Protein AF-A0AAW3JUT3-F1 (afdb_monomer_lite)

Sequence (107 aa):
MITARQIKKIVKQAYPFNKYPFAERRKLRRLLTDEILSYLEEHPDTTFDDLKMLFINEELAFLSDTPKFQINLKILFLISIIIVLICIIVIFIANQLHPPIYYYRIK

Secondary structure (DSSP, 8-state):
---HHHHHHHHHHHS-TTTS-HHHHHHHHHHHHHHHHHHHHH-TT--HHHHHHHH--HHHHHHHT-HHHHHHHHHHHHHHHHHHHHHHHHHHHHHHSPPP-------

pLDDT: mean 78.7, std 15.52, range [43.19, 94.44]

Radius of gyration: 27.87 Å; chains: 1; bounding box: 65×21×86 Å

Organism: NCBI:txid1703332

Structure (mmCIF, N/CA/C/O backbone):
data_AF-A0AAW3JUT3-F1
#
_entry.id   AF-A0AAW3JUT3-F1
#
loop_
_atom_site.group_PDB
_atom_site.id
_atom_site.type_symbol
_atom_site.label_atom_id
_atom_site.label_alt_id
_atom_site.label_comp_id
_atom_site.label_asym_id
_atom_site.label_entity_id
_atom_site.label_seq_id
_atom_site.pdbx_PDB_ins_code
_atom_site.Cartn_x
_atom_site.Cartn_y
_atom_site.Cartn_z
_atom_site.occupancy
_atom_site.B_iso_or_equiv
_atom_site.auth_seq_id
_atom_site.auth_comp_id
_atom_site.auth_asym_id
_atom_site.auth_atom_id
_atom_site.pdbx_PDB_model_num
ATOM 1 N N . MET A 1 1 ? -10.070 7.007 21.403 1.00 71.94 1 MET A N 1
ATOM 2 C CA . MET A 1 1 ? -10.827 6.859 20.140 1.00 71.94 1 MET A CA 1
ATOM 3 C C . MET A 1 1 ? -9.871 6.742 18.972 1.00 71.94 1 MET A C 1
ATOM 5 O O . MET A 1 1 ? -9.008 7.600 18.798 1.00 71.94 1 MET A O 1
ATOM 9 N N . ILE A 1 2 ? -10.028 5.686 18.180 1.00 83.94 2 ILE A N 1
ATOM 10 C CA . ILE A 1 2 ? -9.271 5.496 16.946 1.00 83.94 2 ILE A CA 1
ATOM 11 C C . ILE A 1 2 ? -9.768 6.484 15.890 1.00 83.94 2 ILE A C 1
ATOM 13 O O . ILE A 1 2 ? -10.963 6.688 15.701 1.00 83.94 2 ILE A O 1
ATOM 17 N N . THR A 1 3 ? -8.832 7.137 15.210 1.00 88.75 3 THR A N 1
ATOM 18 C CA . THR A 1 3 ? -9.142 8.148 14.197 1.00 88.75 3 THR A CA 1
ATOM 19 C C . THR A 1 3 ? -9.275 7.530 12.807 1.00 88.75 3 THR A C 1
ATOM 21 O O . THR A 1 3 ? -8.577 6.579 12.453 1.00 88.75 3 THR A O 1
ATOM 24 N N . ALA A 1 4 ? -10.065 8.157 11.932 1.00 87.75 4 ALA A N 1
ATOM 25 C CA . ALA A 1 4 ? -10.163 7.753 10.524 1.00 87.75 4 ALA A CA 1
ATOM 26 C C . ALA A 1 4 ? -8.798 7.734 9.797 1.00 87.75 4 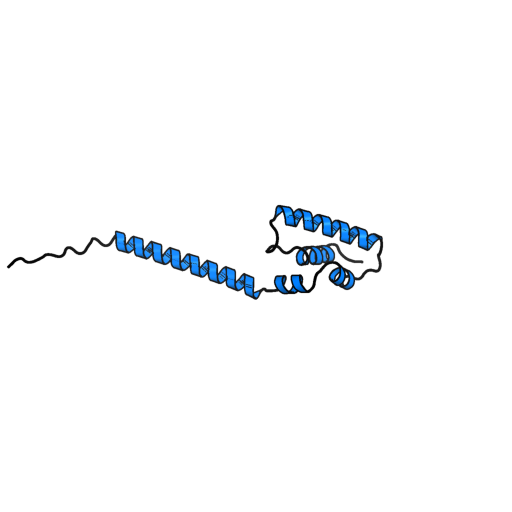ALA A C 1
ATOM 28 O O . ALA A 1 4 ? -8.580 6.960 8.863 1.00 87.75 4 ALA A O 1
ATOM 29 N N . ARG A 1 5 ? -7.838 8.568 10.234 1.00 88.44 5 ARG A N 1
ATOM 30 C CA . ARG A 1 5 ? -6.461 8.567 9.710 1.00 88.44 5 ARG A CA 1
ATOM 31 C C . ARG A 1 5 ? -5.715 7.278 10.059 1.00 88.44 5 ARG A C 1
ATOM 33 O O . ARG A 1 5 ? -4.991 6.765 9.207 1.00 88.44 5 ARG A O 1
ATOM 40 N N . GLN A 1 6 ? -5.898 6.766 11.274 1.00 88.44 6 GLN A N 1
ATOM 41 C CA . GLN A 1 6 ? -5.307 5.509 11.734 1.00 88.44 6 GLN A CA 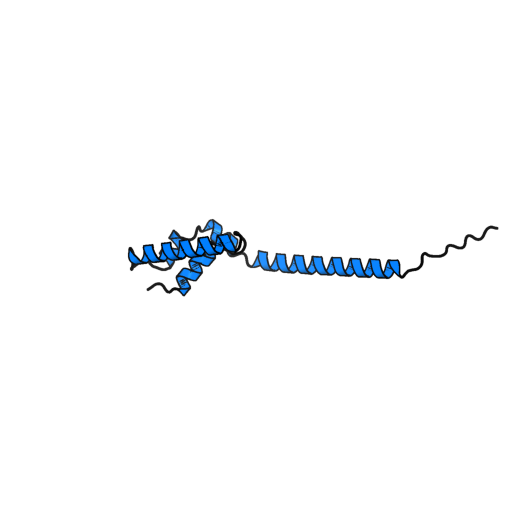1
ATOM 42 C C . GLN A 1 6 ? -5.881 4.313 10.967 1.00 88.44 6 GLN A C 1
ATOM 44 O O . GLN A 1 6 ? -5.106 3.536 10.412 1.00 88.44 6 GLN A O 1
ATOM 49 N N . ILE A 1 7 ? -7.205 4.241 10.804 1.00 90.12 7 ILE A N 1
ATOM 50 C CA . ILE A 1 7 ? -7.870 3.196 10.001 1.00 90.12 7 ILE A CA 1
ATOM 51 C C . ILE A 1 7 ? -7.337 3.208 8.562 1.00 90.12 7 ILE A C 1
ATOM 53 O O . ILE A 1 7 ? -6.900 2.191 8.027 1.00 90.12 7 ILE A O 1
ATOM 57 N N . LYS A 1 8 ? -7.248 4.394 7.945 1.00 90.31 8 LYS A N 1
ATOM 58 C CA . LYS A 1 8 ? -6.696 4.547 6.590 1.00 90.31 8 LYS A CA 1
ATOM 59 C C . LYS A 1 8 ? -5.245 4.067 6.475 1.00 90.31 8 LYS A C 1
ATOM 61 O O . LYS A 1 8 ? -4.835 3.661 5.385 1.00 90.31 8 LYS A O 1
ATOM 66 N N . LYS A 1 9 ? -4.455 4.146 7.551 1.00 90.25 9 LYS A N 1
ATOM 67 C CA . LYS A 1 9 ? -3.074 3.648 7.581 1.00 90.25 9 LYS A CA 1
ATOM 68 C C . LYS A 1 9 ? -3.056 2.118 7.530 1.00 90.25 9 LYS A C 1
ATOM 70 O O . LYS A 1 9 ? -2.391 1.580 6.649 1.00 90.25 9 LYS A O 1
ATOM 75 N N . ILE A 1 10 ? -3.862 1.462 8.365 1.00 89.75 10 ILE A N 1
ATOM 76 C CA . ILE A 1 10 ? -4.020 -0.003 8.398 1.00 89.75 10 ILE A CA 1
ATOM 77 C C . ILE A 1 10 ? -4.495 -0.520 7.039 1.00 89.75 10 ILE A C 1
ATOM 79 O O . ILE A 1 10 ? -3.838 -1.348 6.418 1.00 89.75 10 ILE A O 1
ATOM 83 N N . VAL A 1 11 ? -5.563 0.068 6.498 1.00 91.19 11 VAL A N 1
ATOM 84 C CA . VAL A 1 11 ? -6.149 -0.335 5.210 1.00 91.19 11 VAL A CA 1
ATOM 85 C C . VAL A 1 11 ? -5.157 -0.212 4.045 1.00 91.19 11 VAL A C 1
ATOM 87 O O . VAL A 1 11 ? -5.155 -1.019 3.112 1.00 91.19 11 VAL A O 1
ATOM 90 N N . LYS A 1 12 ? -4.289 0.808 4.069 1.00 88.56 12 LYS A N 1
ATOM 91 C CA . LYS A 1 12 ? -3.229 0.968 3.061 1.00 88.56 12 LYS A CA 1
ATOM 92 C C . LYS A 1 12 ? -2.121 -0.075 3.197 1.00 88.56 12 LYS A C 1
ATOM 94 O O . LYS A 1 12 ? -1.577 -0.451 2.161 1.00 88.56 12 LYS A O 1
ATOM 99 N N . GLN A 1 13 ? -1.788 -0.476 4.423 1.00 85.88 13 GLN A N 1
ATOM 100 C CA . GLN A 1 13 ? -0.764 -1.482 4.711 1.00 85.88 13 GLN A CA 1
ATOM 101 C C . GLN A 1 13 ? -1.258 -2.893 4.371 1.00 85.88 13 GLN A C 1
ATOM 103 O O . GLN A 1 13 ? -0.551 -3.619 3.683 1.00 85.88 13 GLN A O 1
ATOM 108 N N . ALA A 1 14 ? -2.497 -3.236 4.734 1.00 85.44 14 ALA A N 1
ATOM 109 C CA . ALA A 1 14 ? -3.111 -4.521 4.395 1.00 85.44 14 ALA A CA 1
ATOM 110 C C . ALA A 1 14 ? -3.256 -4.725 2.871 1.00 85.44 14 ALA A C 1
ATOM 112 O O . ALA A 1 14 ? -2.967 -5.798 2.341 1.00 85.44 14 ALA A O 1
ATOM 113 N N . TYR A 1 15 ? -3.637 -3.668 2.138 1.00 86.75 15 TYR A N 1
ATOM 114 C CA . TYR A 1 15 ? -3.808 -3.707 0.680 1.00 86.75 15 TYR A CA 1
ATOM 115 C C . TYR A 1 15 ? -2.918 -2.674 -0.033 1.00 86.75 15 TYR A C 1
ATOM 117 O O . TYR A 1 15 ? -3.401 -1.593 -0.416 1.00 86.75 15 TYR A O 1
ATOM 125 N N . PRO A 1 16 ? -1.620 -2.974 -0.242 1.00 84.31 16 PRO A N 1
ATOM 126 C CA . PRO A 1 16 ? -0.657 -2.043 -0.824 1.00 84.31 16 PRO A CA 1
ATOM 127 C C . PRO A 1 16 ? -0.846 -1.853 -2.340 1.00 84.31 16 PRO A C 1
ATOM 129 O O . PRO A 1 16 ? -1.541 -2.612 -3.018 1.00 84.31 16 PRO A O 1
ATOM 132 N N . PHE A 1 17 ? -0.249 -0.787 -2.892 1.00 79.25 17 PHE A N 1
ATOM 133 C CA . PHE A 1 17 ? -0.438 -0.413 -4.304 1.00 79.25 17 PHE A CA 1
ATOM 134 C C . PHE A 1 17 ? 0.161 -1.442 -5.276 1.00 79.25 17 PHE A C 1
ATOM 136 O O . PHE A 1 17 ? -0.379 -1.668 -6.351 1.00 79.25 17 PHE A O 1
ATOM 143 N N . ASN A 1 18 ? 1.275 -2.058 -4.904 1.00 77.94 18 ASN A N 1
ATOM 144 C CA . ASN A 1 18 ? 2.061 -2.940 -5.763 1.00 77.94 18 ASN A CA 1
ATOM 145 C C . ASN A 1 18 ? 1.496 -4.363 -5.902 1.00 77.94 18 ASN A C 1
ATOM 147 O O . ASN A 1 18 ? 1.956 -5.086 -6.776 1.00 77.94 18 ASN A O 1
ATOM 151 N N . LYS A 1 19 ? 0.528 -4.768 -5.067 1.00 79.38 19 LYS A N 1
ATOM 152 C CA . LYS A 1 19 ? 0.062 -6.163 -5.000 1.00 79.38 19 LYS A CA 1
ATOM 153 C C . LYS A 1 19 ? -1.272 -6.429 -5.708 1.00 79.38 19 LYS A C 1
ATOM 155 O O . LYS A 1 19 ? -1.529 -7.559 -6.094 1.00 79.38 19 LYS A O 1
ATOM 160 N N . TYR A 1 20 ? -2.098 -5.398 -5.911 1.00 79.38 20 TYR A N 1
ATOM 161 C CA . TYR A 1 20 ? -3.459 -5.546 -6.452 1.00 79.38 20 TYR A CA 1
ATOM 162 C C . TYR A 1 20 ? -3.767 -4.504 -7.536 1.00 79.38 20 TYR A C 1
ATOM 164 O O . TYR A 1 20 ? -3.375 -3.345 -7.356 1.00 79.38 20 TYR A O 1
ATOM 172 N N . PRO A 1 21 ? -4.525 -4.834 -8.599 1.00 86.81 21 PRO A N 1
ATOM 173 C CA . PRO A 1 21 ? -5.065 -3.872 -9.564 1.00 86.81 21 PRO A CA 1
ATOM 174 C C . PRO A 1 21 ? -5.921 -2.779 -8.907 1.00 86.81 21 PRO A C 1
ATOM 176 O O . PRO A 1 21 ? -6.511 -2.980 -7.846 1.00 86.81 21 PRO A O 1
ATOM 179 N N . PHE A 1 22 ? -6.026 -1.601 -9.534 1.00 83.00 22 PHE A N 1
ATOM 180 C CA . PHE A 1 22 ? -6.673 -0.431 -8.919 1.00 83.00 22 PHE A CA 1
ATOM 181 C C . PHE A 1 22 ? -8.133 -0.673 -8.492 1.00 83.00 22 PHE A C 1
ATOM 183 O O . PHE A 1 22 ? -8.503 -0.322 -7.369 1.00 83.00 22 PHE A O 1
ATOM 190 N N . ALA A 1 23 ? -8.953 -1.267 -9.365 1.00 88.88 23 ALA A N 1
ATOM 191 C CA . ALA A 1 23 ? -10.379 -1.485 -9.111 1.00 88.88 23 ALA A CA 1
ATOM 192 C C . ALA A 1 23 ? -10.613 -2.473 -7.957 1.00 88.88 23 ALA A C 1
ATOM 194 O O . ALA A 1 23 ? -11.352 -2.176 -7.016 1.00 88.88 23 ALA A O 1
ATOM 195 N N . GLU A 1 24 ? -9.916 -3.605 -7.993 1.00 87.44 24 GLU A N 1
ATOM 196 C CA . GLU A 1 24 ? -9.971 -4.639 -6.962 1.00 87.44 24 GLU A CA 1
ATOM 197 C C . GLU A 1 24 ? -9.489 -4.101 -5.614 1.00 87.44 24 GLU A C 1
ATOM 199 O O . GLU A 1 24 ? -10.185 -4.194 -4.606 1.00 87.44 24 GLU A O 1
ATOM 204 N N . ARG A 1 25 ? -8.362 -3.386 -5.608 1.00 92.00 25 ARG A N 1
ATOM 205 C CA . ARG A 1 25 ? -7.825 -2.749 -4.405 1.00 92.00 25 ARG A CA 1
ATOM 206 C C . ARG A 1 25 ? -8.785 -1.733 -3.798 1.00 92.00 25 ARG A C 1
ATOM 208 O O . ARG A 1 25 ? -8.887 -1.639 -2.579 1.00 92.00 25 ARG A O 1
ATOM 215 N N . ARG A 1 26 ? -9.480 -0.939 -4.619 1.00 91.88 26 ARG A N 1
ATOM 216 C CA . ARG A 1 26 ? -10.484 0.017 -4.128 1.00 91.88 26 ARG A CA 1
ATOM 217 C C . ARG A 1 26 ? -11.642 -0.708 -3.445 1.00 91.88 26 ARG A C 1
ATOM 219 O O . ARG A 1 26 ? -12.110 -0.222 -2.419 1.00 91.88 26 ARG A O 1
ATOM 226 N N . LYS A 1 27 ? -12.083 -1.842 -3.996 1.00 93.12 27 LYS A N 1
ATOM 227 C CA . LYS A 1 27 ? -13.127 -2.684 -3.401 1.00 93.12 27 LYS A CA 1
ATOM 228 C C . LYS A 1 27 ? -12.654 -3.291 -2.076 1.00 93.12 27 LYS A C 1
ATOM 230 O O . LYS A 1 27 ? -13.308 -3.072 -1.066 1.00 93.12 27 LYS A O 1
ATOM 235 N N . LEU A 1 28 ? -11.487 -3.936 -2.061 1.00 91.25 28 LEU A N 1
ATOM 236 C CA . LEU A 1 28 ? -10.903 -4.559 -0.864 1.00 91.25 28 LEU A CA 1
ATOM 237 C C . LEU A 1 28 ? -10.681 -3.555 0.271 1.00 91.25 28 LEU A C 1
ATOM 239 O O . LEU A 1 28 ? -11.028 -3.817 1.416 1.00 91.25 28 LEU A O 1
ATOM 243 N N . ARG A 1 29 ? -10.172 -2.359 -0.047 1.00 93.50 29 ARG A N 1
ATOM 244 C CA . ARG A 1 29 ? -9.979 -1.303 0.955 1.00 93.50 29 ARG A CA 1
ATOM 245 C C . ARG A 1 29 ? -11.289 -0.793 1.550 1.00 93.50 29 ARG A C 1
ATOM 247 O O . ARG A 1 29 ? -11.282 -0.400 2.710 1.00 93.50 29 ARG A O 1
ATOM 254 N N . ARG A 1 30 ? -12.375 -0.748 0.770 1.00 94.06 30 ARG A N 1
ATOM 255 C CA . ARG A 1 30 ? -13.701 -0.373 1.287 1.00 94.06 30 ARG A CA 1
ATOM 256 C C . ARG A 1 30 ? -14.214 -1.437 2.246 1.00 94.06 30 ARG A C 1
ATOM 258 O O . ARG A 1 30 ? -14.453 -1.098 3.391 1.00 94.06 30 ARG A O 1
ATOM 265 N N . LEU A 1 31 ? -14.222 -2.698 1.811 1.00 93.81 31 LEU A N 1
ATOM 266 C CA . LEU A 1 31 ? -14.652 -3.830 2.637 1.00 93.81 31 LEU A CA 1
ATOM 267 C C . LEU A 1 31 ? -13.906 -3.880 3.975 1.00 93.81 31 LEU A C 1
ATOM 269 O O . LEU A 1 31 ? -14.538 -3.931 5.017 1.00 93.81 31 LEU A O 1
ATOM 273 N N . LEU A 1 32 ? -12.576 -3.749 3.953 1.00 92.62 32 LEU A N 1
ATOM 274 C CA . LEU A 1 32 ? -11.779 -3.725 5.181 1.00 92.62 32 LEU A CA 1
ATOM 275 C C . LEU A 1 32 ? -12.069 -2.501 6.062 1.00 92.62 32 LEU A C 1
ATOM 277 O O . LEU A 1 32 ? -11.968 -2.575 7.279 1.00 92.62 32 LEU A O 1
ATOM 281 N N . THR A 1 33 ? -12.391 -1.350 5.465 1.00 93.75 33 THR A N 1
ATOM 282 C CA . THR A 1 33 ? -12.782 -0.174 6.257 1.00 93.75 33 THR A CA 1
ATOM 283 C C . THR A 1 33 ? -14.098 -0.443 6.979 1.00 93.75 33 THR A C 1
ATOM 285 O O . THR A 1 33 ? -14.194 -0.140 8.162 1.00 93.75 33 THR A O 1
ATOM 288 N N . ASP A 1 34 ? -15.072 -1.026 6.280 1.00 94.44 34 ASP A N 1
ATOM 289 C CA . ASP A 1 34 ? -16.383 -1.360 6.837 1.00 94.44 34 ASP A CA 1
ATOM 290 C C . ASP A 1 34 ? -16.249 -2.420 7.949 1.00 94.44 34 ASP A C 1
ATOM 292 O O . ASP A 1 34 ? -16.832 -2.272 9.018 1.00 94.44 34 ASP A O 1
ATOM 296 N N . GLU A 1 35 ? -15.394 -3.426 7.748 1.00 92.81 35 GLU A N 1
ATOM 297 C CA . GLU A 1 35 ? -15.077 -4.465 8.737 1.00 92.81 35 GLU A CA 1
ATOM 298 C C . GLU A 1 35 ? -14.410 -3.897 10.001 1.00 92.81 35 GLU A C 1
ATOM 300 O O . GLU A 1 35 ? -14.841 -4.193 11.113 1.00 92.81 35 GLU A O 1
ATOM 305 N N . ILE A 1 36 ? -13.409 -3.017 9.853 1.00 92.06 36 ILE A N 1
ATOM 306 C CA . ILE A 1 36 ? -12.762 -2.353 10.998 1.00 92.06 36 ILE A CA 1
ATOM 307 C C . ILE A 1 36 ? -13.766 -1.486 11.766 1.00 92.06 36 ILE A C 1
ATOM 309 O O . ILE A 1 36 ? -13.709 -1.432 12.992 1.00 92.06 36 ILE A O 1
ATOM 313 N N . LEU A 1 37 ? -14.665 -0.783 11.070 1.00 91.81 37 LEU A N 1
ATOM 314 C CA . LEU A 1 37 ? -15.682 0.042 11.723 1.00 91.81 37 LEU A CA 1
ATOM 315 C C . LEU A 1 37 ? -16.671 -0.819 12.515 1.00 91.81 37 LEU A C 1
ATOM 317 O O . LEU A 1 37 ? -16.895 -0.522 13.683 1.00 91.81 37 LEU A O 1
ATOM 321 N N . SER A 1 38 ? -17.169 -1.910 11.925 1.00 92.94 38 SER A N 1
ATOM 322 C CA . SER A 1 38 ? -18.041 -2.872 12.613 1.00 92.94 38 SER A CA 1
ATOM 323 C C . SER A 1 38 ? -17.363 -3.467 13.851 1.00 92.94 38 SER A C 1
ATOM 325 O O . SER A 1 38 ? -17.971 -3.550 14.913 1.00 92.94 38 SER A O 1
ATOM 327 N N . TYR A 1 39 ? -16.080 -3.823 13.748 1.00 90.88 39 TYR A N 1
ATOM 328 C CA . TYR A 1 39 ? -15.314 -4.354 14.876 1.00 90.88 39 TYR A CA 1
ATOM 329 C C . TYR A 1 39 ? -15.160 -3.329 16.008 1.00 90.88 39 TYR A C 1
ATOM 331 O O . TYR A 1 39 ? -15.2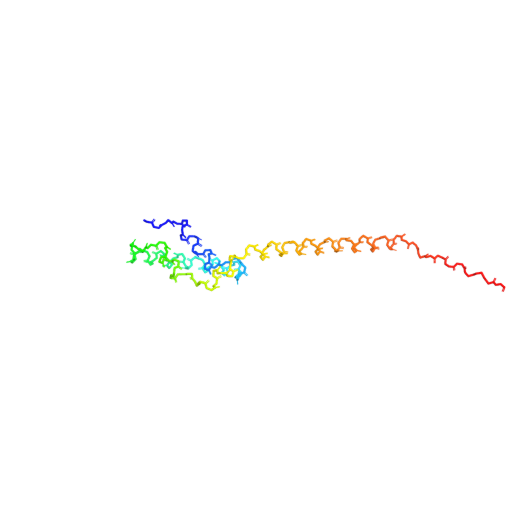39 -3.671 17.184 1.00 90.88 39 TYR A O 1
ATOM 339 N N . LEU A 1 40 ? -14.946 -2.054 15.673 1.00 90.50 40 LEU A N 1
ATOM 340 C CA . LEU A 1 40 ? -14.828 -0.986 16.669 1.00 90.50 40 LEU A CA 1
ATOM 341 C C . LEU A 1 40 ? -16.156 -0.634 17.343 1.00 90.50 40 LEU A C 1
ATOM 343 O O . LEU A 1 40 ? -16.134 -0.128 18.464 1.00 90.50 40 LEU A O 1
ATOM 347 N N . GLU A 1 41 ? -17.288 -0.883 16.683 1.00 90.50 41 GLU A N 1
ATOM 348 C CA . GLU A 1 41 ? -18.612 -0.767 17.302 1.00 90.50 41 GLU A CA 1
ATOM 349 C C . GLU A 1 41 ? -18.823 -1.849 18.371 1.00 90.50 41 GLU A C 1
ATOM 351 O O . GLU A 1 41 ? -19.336 -1.546 19.448 1.00 90.50 41 GLU A O 1
ATOM 356 N N . GLU A 1 42 ? -18.373 -3.081 18.115 1.00 91.25 42 GLU A N 1
ATOM 357 C CA . GLU A 1 42 ? -18.435 -4.190 19.080 1.00 91.25 42 GLU A CA 1
ATOM 358 C C . GLU A 1 42 ? -17.373 -4.079 20.187 1.00 91.25 42 GLU A C 1
ATOM 360 O O . GLU A 1 42 ? -17.620 -4.452 21.336 1.00 91.25 42 GLU A O 1
ATOM 365 N N . HIS A 1 43 ? -16.199 -3.528 19.866 1.00 88.62 43 HIS A N 1
ATOM 366 C CA . HIS A 1 43 ? -15.053 -3.422 20.768 1.00 88.62 43 HIS A CA 1
ATOM 367 C C . HIS A 1 43 ? -14.524 -1.976 20.852 1.00 88.62 43 HIS A C 1
ATOM 369 O O . HIS A 1 43 ? -13.462 -1.660 20.296 1.00 88.62 43 HIS A O 1
ATOM 375 N N . PRO A 1 44 ? -15.215 -1.077 21.577 1.00 84.06 44 PRO A N 1
ATOM 376 C CA . PRO A 1 44 ? -14.875 0.349 21.622 1.00 84.06 44 P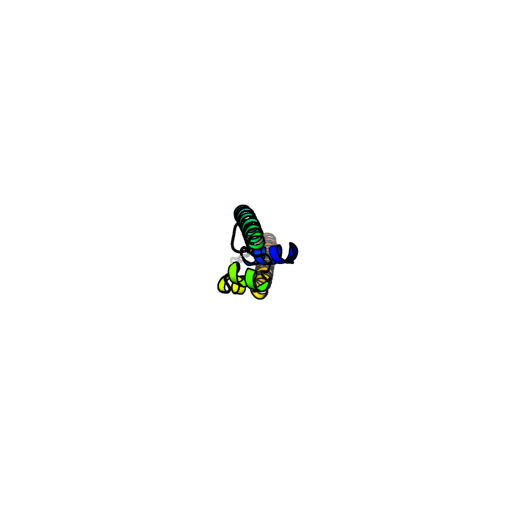RO A CA 1
ATOM 377 C C . PRO A 1 44 ? -13.531 0.649 22.308 1.00 84.06 44 PRO A C 1
ATOM 379 O O . PRO A 1 44 ? -12.909 1.677 22.020 1.00 84.06 44 PRO A O 1
ATOM 382 N N . ASP A 1 45 ? -13.063 -0.255 23.172 1.00 87.19 45 ASP A N 1
ATOM 383 C CA . ASP A 1 45 ? -11.804 -0.123 23.918 1.00 87.19 45 ASP A CA 1
ATOM 384 C C . ASP A 1 45 ? -10.574 -0.615 23.137 1.00 87.19 45 ASP A C 1
ATOM 386 O O . ASP A 1 45 ? -9.447 -0.509 23.622 1.00 87.19 45 ASP A O 1
ATOM 390 N N . THR A 1 46 ? -10.771 -1.126 21.916 1.00 86.56 46 THR A N 1
ATOM 391 C CA . THR A 1 46 ? -9.685 -1.632 21.069 1.00 86.56 46 THR A CA 1
ATOM 392 C C . THR A 1 46 ? -8.643 -0.548 20.819 1.00 86.56 46 THR A C 1
ATOM 394 O O . THR A 1 46 ? -8.964 0.576 20.409 1.00 86.56 46 THR A O 1
ATOM 397 N N . THR A 1 47 ? -7.368 -0.885 21.008 1.00 88.19 47 THR A N 1
ATOM 398 C CA . THR A 1 47 ? -6.277 0.036 20.706 1.00 88.19 47 THR A CA 1
ATOM 399 C C . THR A 1 47 ? -5.866 -0.037 19.238 1.00 88.19 47 THR A C 1
ATOM 401 O O . THR A 1 47 ? -6.195 -0.949 18.481 1.00 88.19 47 THR A O 1
ATOM 404 N N . PHE A 1 48 ? -5.115 0.967 18.791 1.00 85.56 48 PHE A N 1
ATOM 405 C CA . PHE A 1 48 ? -4.609 0.986 17.422 1.00 85.56 48 PHE A CA 1
ATOM 406 C C . PHE A 1 48 ? -3.649 -0.174 17.118 1.00 85.56 48 PHE A C 1
ATOM 408 O O . PHE A 1 48 ? -3.594 -0.626 15.973 1.00 85.56 48 PHE A O 1
ATOM 415 N N . ASP A 1 49 ? -2.891 -0.636 18.112 1.00 84.44 49 ASP A N 1
ATOM 416 C CA . ASP A 1 49 ? -1.940 -1.727 17.919 1.00 84.44 49 ASP A CA 1
ATOM 417 C C . ASP A 1 49 ? -2.644 -3.091 17.880 1.00 84.44 49 ASP A C 1
ATOM 419 O O . ASP A 1 49 ? -2.270 -3.920 17.050 1.00 84.44 49 ASP A O 1
ATOM 423 N N . ASP A 1 50 ? -3.750 -3.267 18.612 1.00 86.50 50 ASP A N 1
ATOM 424 C CA . ASP A 1 50 ? -4.608 -4.456 18.486 1.00 86.50 50 ASP A CA 1
ATOM 425 C C . ASP A 1 50 ? -5.187 -4.575 17.069 1.00 86.50 50 ASP A C 1
ATOM 427 O O . ASP A 1 50 ? -5.110 -5.629 16.438 1.00 86.50 50 ASP A O 1
ATOM 431 N N . LEU A 1 51 ? -5.695 -3.467 16.508 1.00 87.25 51 LEU A N 1
ATOM 432 C CA . LEU A 1 51 ? -6.188 -3.461 15.127 1.00 87.25 51 LEU A CA 1
ATOM 433 C C . LEU A 1 51 ? -5.090 -3.787 14.111 1.00 87.25 51 LEU A C 1
ATOM 435 O O . LEU A 1 51 ? -5.354 -4.439 13.102 1.00 87.25 51 LEU A O 1
ATOM 439 N N . LYS A 1 52 ? -3.861 -3.310 14.324 1.00 86.62 52 LYS A N 1
ATOM 440 C CA . LYS A 1 52 ? -2.755 -3.681 13.436 1.00 86.62 52 LYS A CA 1
ATOM 441 C C . LYS A 1 52 ? -2.488 -5.176 13.504 1.00 86.62 52 LYS A C 1
ATOM 443 O O . LYS A 1 52 ? -2.339 -5.778 12.451 1.00 86.62 52 LYS A O 1
ATOM 448 N N . MET A 1 53 ? -2.435 -5.746 14.705 1.00 85.25 53 MET A N 1
ATOM 449 C CA . MET A 1 53 ? -2.183 -7.172 14.892 1.00 85.25 53 MET A CA 1
ATOM 450 C C . MET A 1 53 ? -3.274 -8.026 14.228 1.00 85.25 53 MET A C 1
ATOM 452 O O . MET A 1 53 ? -2.965 -9.030 13.598 1.00 85.25 53 MET A O 1
ATOM 456 N N . LEU A 1 54 ? -4.536 -7.600 14.317 1.00 85.62 54 LEU A N 1
ATOM 457 C CA . LEU A 1 54 ? -5.678 -8.309 13.732 1.00 85.62 54 LEU A CA 1
ATOM 458 C C . LEU A 1 54 ? -5.730 -8.224 12.201 1.00 85.62 54 LEU A C 1
ATOM 460 O O . LEU A 1 54 ? -6.005 -9.219 11.534 1.00 85.62 54 LEU A O 1
ATOM 464 N N . PHE A 1 55 ? -5.487 -7.040 11.631 1.00 85.19 55 PHE A N 1
ATOM 465 C CA . PHE A 1 55 ? -5.767 -6.772 10.213 1.00 85.19 55 PHE A CA 1
ATOM 466 C C . PHE A 1 55 ? -4.524 -6.687 9.319 1.00 85.19 55 PHE A C 1
ATOM 468 O O . PHE A 1 55 ? -4.649 -6.568 8.096 1.00 85.19 55 PHE A O 1
ATOM 475 N N . ILE A 1 56 ? -3.318 -6.724 9.888 1.00 82.38 56 ILE A N 1
ATOM 476 C CA . ILE A 1 56 ? -2.064 -6.680 9.136 1.00 82.38 56 ILE A CA 1
ATOM 477 C C . ILE A 1 56 ? -1.290 -7.975 9.380 1.00 82.38 56 ILE A C 1
ATOM 479 O O . ILE A 1 56 ? -0.702 -8.166 10.436 1.00 82.38 56 ILE A O 1
ATOM 483 N N . ASN A 1 57 ? -1.203 -8.824 8.353 1.00 68.50 57 ASN A N 1
ATOM 484 C CA . ASN A 1 57 ? -0.241 -9.928 8.350 1.00 68.50 57 ASN A CA 1
ATOM 485 C C . ASN A 1 57 ? 1.187 -9.361 8.336 1.00 68.50 57 ASN A C 1
ATOM 487 O O . ASN A 1 57 ? 1.597 -8.746 7.343 1.00 68.50 57 ASN A O 1
ATOM 491 N N . GLU A 1 58 ? 1.943 -9.585 9.415 1.00 59.56 58 GLU A N 1
ATOM 492 C CA . GLU A 1 58 ? 3.313 -9.080 9.600 1.00 59.56 58 GLU A CA 1
ATOM 493 C C . GLU A 1 58 ? 4.243 -9.435 8.425 1.00 59.56 58 GLU A C 1
ATOM 495 O O . GLU A 1 58 ? 5.005 -8.583 7.963 1.00 59.56 58 GLU A O 1
ATOM 500 N N . GLU A 1 59 ? 4.109 -10.635 7.847 1.00 53.00 59 GLU A N 1
ATOM 501 C CA . GLU A 1 59 ? 4.889 -11.059 6.671 1.00 53.00 59 GLU A CA 1
ATOM 502 C C . GLU A 1 59 ? 4.641 -10.193 5.422 1.00 53.00 59 GLU A C 1
ATOM 504 O O . GLU A 1 59 ? 5.559 -9.913 4.649 1.00 53.00 59 GLU A O 1
ATOM 509 N N . LEU A 1 60 ? 3.404 -9.732 5.203 1.00 53.09 60 LEU A N 1
ATOM 510 C CA . LEU A 1 60 ? 3.061 -8.880 4.057 1.00 53.09 60 LEU A CA 1
ATOM 511 C C . LEU A 1 60 ? 3.474 -7.423 4.282 1.00 53.09 60 LEU A C 1
ATOM 513 O O . LEU A 1 60 ? 3.843 -6.736 3.323 1.00 53.09 60 LEU A O 1
ATOM 517 N N . ALA A 1 61 ? 3.400 -6.951 5.528 1.00 53.50 61 ALA A N 1
ATOM 518 C CA . ALA A 1 61 ? 3.793 -5.597 5.899 1.00 53.50 61 ALA A CA 1
ATOM 519 C C . ALA A 1 61 ? 5.290 -5.372 5.667 1.00 53.50 61 ALA A C 1
ATOM 521 O O . ALA A 1 61 ? 5.662 -4.365 5.057 1.00 53.50 61 ALA A O 1
ATOM 522 N N . PHE A 1 62 ? 6.119 -6.355 6.034 1.00 48.06 62 PHE A N 1
ATOM 523 C CA . PHE A 1 62 ? 7.571 -6.315 5.853 1.00 48.06 62 PHE A CA 1
ATOM 524 C C . PHE A 1 62 ? 7.985 -6.157 4.380 1.00 48.06 62 PHE A C 1
ATOM 526 O O . PHE A 1 62 ? 8.904 -5.406 4.058 1.00 48.06 62 PHE A O 1
ATOM 533 N N . LEU A 1 63 ? 7.260 -6.795 3.453 1.00 48.94 63 LEU A N 1
ATOM 534 C CA . LEU A 1 63 ? 7.504 -6.637 2.014 1.00 48.94 63 LEU A CA 1
ATOM 535 C C . LEU A 1 63 ? 7.098 -5.250 1.491 1.00 48.94 63 LEU A C 1
ATOM 537 O O . LEU A 1 63 ? 7.716 -4.733 0.555 1.00 48.94 63 LEU A O 1
ATOM 541 N N . SER A 1 64 ? 6.061 -4.641 2.075 1.00 49.44 64 SER A N 1
ATOM 542 C CA . SER A 1 64 ? 5.558 -3.326 1.658 1.00 49.44 64 SER A CA 1
ATOM 543 C C . SER A 1 64 ? 6.465 -2.164 2.085 1.00 49.44 64 SER A C 1
ATOM 545 O O . SER A 1 64 ? 6.564 -1.172 1.360 1.00 49.44 64 S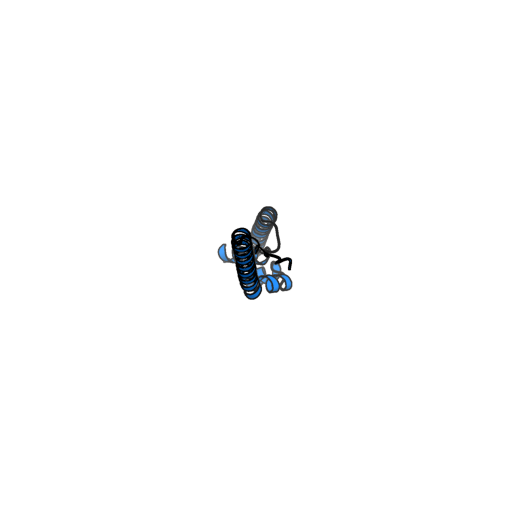ER A O 1
ATOM 547 N N . ASP A 1 65 ? 7.192 -2.327 3.193 1.00 48.72 65 ASP A N 1
ATOM 548 C CA . ASP A 1 65 ? 8.117 -1.345 3.769 1.00 48.72 65 ASP A CA 1
ATOM 549 C C . ASP A 1 65 ? 9.530 -1.421 3.168 1.00 48.72 65 ASP A C 1
ATOM 551 O O . ASP A 1 65 ? 10.519 -1.124 3.832 1.00 48.72 65 ASP A O 1
ATOM 555 N N . THR A 1 66 ? 9.668 -1.770 1.885 1.00 48.12 66 THR A N 1
ATOM 556 C CA . THR A 1 66 ? 10.962 -1.713 1.185 1.00 48.12 66 THR A CA 1
ATOM 557 C C . THR A 1 66 ? 11.104 -0.411 0.376 1.00 48.12 66 THR A C 1
ATOM 559 O O . THR A 1 66 ? 10.936 -0.407 -0.848 1.00 48.12 66 THR A O 1
ATOM 562 N N . PRO A 1 67 ? 11.493 0.728 0.995 1.00 51.31 67 PRO A N 1
ATOM 563 C CA . PRO A 1 67 ? 11.805 1.954 0.259 1.00 51.31 67 PRO A CA 1
ATOM 564 C C . PRO A 1 67 ? 12.971 1.741 -0.719 1.00 51.31 67 PRO A C 1
ATOM 566 O O . PRO A 1 67 ? 13.015 2.372 -1.774 1.00 51.31 67 PRO A O 1
ATOM 569 N N . LYS A 1 68 ? 13.872 0.788 -0.430 1.00 50.66 68 LYS A N 1
ATOM 570 C CA . LYS A 1 68 ? 14.978 0.406 -1.321 1.00 50.66 68 LYS A CA 1
ATOM 571 C C . LYS A 1 68 ? 14.504 -0.141 -2.674 1.00 50.66 68 LYS A C 1
ATOM 573 O O . LYS A 1 68 ? 15.139 0.148 -3.684 1.00 50.66 68 LYS A O 1
ATOM 578 N N . PHE A 1 69 ? 13.387 -0.873 -2.734 1.00 48.03 69 PHE A N 1
ATOM 579 C CA . PHE A 1 69 ? 12.935 -1.486 -3.989 1.00 48.03 69 PHE A CA 1
ATOM 580 C C . PHE A 1 69 ? 12.357 -0.452 -4.968 1.00 48.03 69 PHE A C 1
ATOM 582 O O . PHE A 1 69 ? 12.673 -0.475 -6.156 1.00 48.03 69 PHE A O 1
ATOM 589 N N . GLN A 1 70 ? 11.573 0.517 -4.477 1.00 55.12 70 GLN A N 1
ATOM 590 C CA . GLN A 1 70 ? 11.006 1.565 -5.337 1.00 55.12 70 GLN A CA 1
ATOM 591 C C . GLN A 1 70 ? 12.052 2.550 -5.868 1.00 55.12 70 GLN A C 1
ATOM 593 O O . GLN A 1 70 ? 11.921 3.024 -6.998 1.00 55.12 70 GLN A O 1
ATOM 598 N N . ILE A 1 71 ? 13.083 2.862 -5.078 1.00 60.12 71 ILE A N 1
ATOM 599 C CA . ILE A 1 71 ? 14.182 3.731 -5.518 1.00 60.12 71 ILE A CA 1
ATOM 600 C C . ILE A 1 71 ? 14.988 3.024 -6.616 1.00 60.12 71 ILE A C 1
ATOM 602 O O . ILE A 1 71 ? 15.223 3.609 -7.673 1.00 60.12 71 ILE A O 1
ATOM 606 N N . ASN A 1 72 ? 15.309 1.742 -6.422 1.00 65.81 72 ASN A N 1
ATOM 607 C CA . ASN A 1 72 ? 16.060 0.958 -7.402 1.00 65.81 72 ASN A CA 1
ATOM 608 C C . ASN A 1 72 ? 15.296 0.770 -8.722 1.00 65.81 72 ASN A C 1
ATOM 610 O O . ASN A 1 72 ? 15.899 0.891 -9.784 1.00 65.81 72 ASN A O 1
ATOM 614 N N . LEU A 1 73 ? 13.974 0.554 -8.685 1.00 73.44 73 LEU A N 1
ATOM 615 C CA . LEU A 1 73 ? 13.168 0.410 -9.904 1.00 73.44 73 LEU A CA 1
ATOM 616 C C . LEU A 1 73 ? 13.101 1.715 -10.717 1.00 73.44 73 LEU A C 1
ATOM 618 O O . LEU A 1 73 ? 13.200 1.683 -11.942 1.00 73.44 73 LEU A O 1
ATOM 622 N N . LYS A 1 74 ? 12.976 2.872 -10.048 1.00 75.12 74 LYS A N 1
ATOM 623 C CA . LYS A 1 74 ? 13.001 4.185 -10.717 1.00 75.12 74 LYS A CA 1
ATOM 624 C C . LYS A 1 74 ? 14.355 4.470 -11.365 1.00 75.12 74 LYS A C 1
ATOM 626 O O . LYS A 1 74 ? 14.388 4.953 -12.492 1.00 75.12 74 LYS A O 1
ATOM 631 N N . ILE A 1 75 ? 15.453 4.149 -10.676 1.00 79.62 75 ILE A N 1
ATOM 632 C CA . ILE A 1 75 ? 16.813 4.312 -11.209 1.00 79.62 75 ILE A CA 1
ATOM 633 C C . ILE A 1 75 ? 17.033 3.379 -12.408 1.00 79.62 75 ILE A C 1
ATOM 635 O O . ILE A 1 75 ? 17.514 3.829 -13.444 1.00 79.62 75 ILE A O 1
ATOM 639 N N . LEU A 1 76 ? 16.618 2.111 -12.311 1.00 84.12 76 LEU A N 1
ATOM 640 C CA . LEU A 1 76 ? 16.724 1.140 -13.404 1.00 84.12 76 LEU A CA 1
ATOM 641 C C . LEU A 1 76 ? 15.953 1.599 -14.654 1.00 84.12 76 LEU A C 1
ATOM 643 O O . LEU A 1 76 ? 16.472 1.526 -15.766 1.00 84.12 76 LEU A O 1
ATOM 647 N N . PHE A 1 77 ? 14.736 2.120 -14.474 1.00 85.94 77 PHE A N 1
ATOM 648 C CA . PHE A 1 77 ? 13.922 2.639 -15.574 1.00 85.94 77 PHE A CA 1
ATOM 649 C C . PHE A 1 77 ? 14.555 3.876 -16.228 1.00 85.94 77 PHE A C 1
ATOM 651 O O . PHE A 1 77 ? 14.572 3.986 -17.453 1.00 85.94 77 PHE A O 1
ATOM 658 N N . LEU A 1 78 ? 15.142 4.774 -15.427 1.00 88.88 78 LEU A N 1
ATOM 659 C CA . LEU A 1 78 ? 15.872 5.940 -15.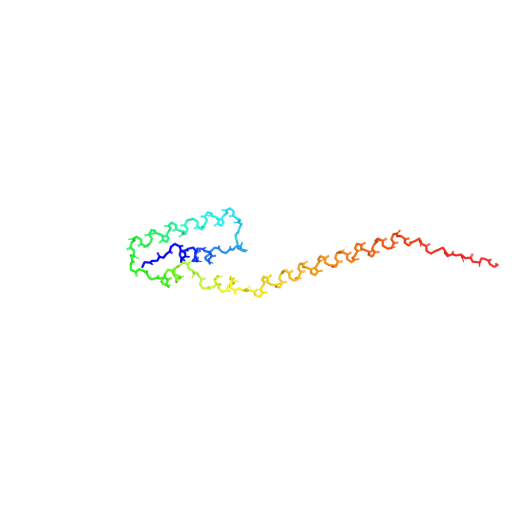928 1.00 88.88 78 LEU A CA 1
ATOM 660 C C . LEU A 1 78 ? 17.074 5.522 -16.792 1.00 88.88 78 LEU A C 1
ATOM 662 O O . LEU A 1 78 ? 17.248 6.037 -17.894 1.00 88.88 78 LEU A O 1
ATOM 666 N N . ILE A 1 79 ? 17.863 4.549 -16.321 1.00 91.00 79 ILE A N 1
ATOM 667 C CA . ILE A 1 79 ? 19.008 4.002 -17.065 1.00 91.00 79 ILE A CA 1
ATOM 668 C C . ILE A 1 79 ? 18.540 3.385 -18.389 1.00 91.00 79 ILE A C 1
ATOM 670 O O . ILE A 1 79 ? 19.131 3.655 -19.433 1.00 91.00 79 ILE A O 1
ATOM 674 N N . SER A 1 80 ? 17.447 2.614 -18.371 1.00 88.38 80 SER A N 1
ATOM 675 C CA . SER A 1 80 ? 16.883 2.010 -19.583 1.00 88.38 80 SER A CA 1
ATOM 676 C C . SER A 1 80 ? 16.497 3.055 -20.635 1.00 88.38 80 SER A C 1
ATOM 678 O O . SER A 1 80 ? 16.766 2.849 -21.816 1.00 88.38 80 SER A O 1
ATOM 680 N N . ILE A 1 81 ? 15.892 4.179 -20.233 1.00 92.44 81 ILE A N 1
ATOM 681 C CA . ILE A 1 81 ? 15.518 5.263 -21.158 1.00 92.44 81 ILE A CA 1
ATOM 682 C C . ILE A 1 81 ? 16.761 5.908 -21.782 1.00 92.44 81 ILE A C 1
ATOM 684 O O . ILE A 1 81 ? 16.790 6.151 -22.989 1.00 92.44 81 ILE A O 1
ATOM 688 N N . ILE A 1 82 ? 17.795 6.166 -20.974 1.00 94.44 82 ILE A N 1
ATOM 689 C CA . ILE A 1 82 ? 19.045 6.783 -21.439 1.00 94.44 82 ILE A CA 1
ATOM 690 C C . ILE A 1 82 ? 19.718 5.905 -22.501 1.00 94.44 82 ILE A C 1
ATOM 692 O O . ILE A 1 82 ? 20.129 6.416 -23.541 1.00 94.44 82 ILE A O 1
ATOM 696 N N . ILE A 1 83 ? 19.781 4.587 -22.280 1.00 93.12 83 ILE A N 1
ATOM 697 C CA . ILE A 1 83 ? 20.368 3.643 -23.244 1.00 93.12 83 ILE A CA 1
ATOM 698 C C . ILE A 1 83 ? 19.614 3.690 -24.579 1.00 93.12 83 ILE A C 1
ATOM 700 O O . ILE A 1 83 ? 20.241 3.801 -25.630 1.00 93.12 83 ILE A O 1
ATOM 704 N N . VAL A 1 84 ? 18.276 3.674 -24.549 1.00 93.31 84 VAL A N 1
ATOM 705 C CA . VAL A 1 84 ? 17.452 3.742 -25.768 1.00 93.31 84 VAL A CA 1
ATOM 706 C C . VAL A 1 84 ? 17.700 5.041 -26.541 1.00 93.31 84 VAL A C 1
ATOM 708 O O . VAL A 1 84 ? 17.854 5.004 -27.761 1.00 93.31 84 VAL A O 1
ATOM 711 N N . LEU A 1 85 ? 17.802 6.183 -25.852 1.00 93.88 85 LEU A N 1
ATOM 712 C CA . LEU A 1 85 ? 18.120 7.467 -26.487 1.00 93.88 85 LEU A CA 1
ATOM 713 C C . LEU A 1 85 ? 19.498 7.457 -27.159 1.00 93.88 85 LEU A C 1
ATOM 715 O O . LEU A 1 85 ? 19.621 7.910 -28.297 1.00 93.88 85 LEU A O 1
ATOM 719 N N . ILE A 1 86 ? 20.515 6.905 -26.493 1.00 93.94 86 ILE A N 1
ATOM 720 C CA . ILE A 1 86 ? 21.859 6.765 -27.071 1.00 93.94 86 ILE A CA 1
ATOM 721 C C . ILE A 1 86 ? 21.803 5.896 -28.332 1.00 93.94 86 ILE A C 1
ATOM 723 O O . ILE A 1 86 ? 22.362 6.281 -29.357 1.00 93.94 86 ILE A O 1
ATOM 727 N N . CYS A 1 87 ? 21.084 4.770 -28.300 1.00 89.69 87 CYS A N 1
ATOM 728 C CA . CYS A 1 87 ? 20.914 3.908 -29.471 1.00 89.69 87 CYS A CA 1
ATOM 729 C C . CYS A 1 87 ? 20.271 4.650 -30.653 1.00 89.69 87 CYS A C 1
ATOM 731 O O . CYS A 1 87 ? 20.749 4.522 -31.778 1.00 89.69 87 CYS A O 1
ATOM 733 N N . ILE A 1 88 ? 19.233 5.457 -30.410 1.00 90.00 88 ILE A N 1
ATOM 734 C CA . ILE A 1 88 ? 18.578 6.256 -31.459 1.00 90.00 88 ILE A CA 1
ATOM 735 C C . ILE A 1 88 ? 19.560 7.257 -32.078 1.00 90.00 88 ILE A C 1
ATOM 737 O O . ILE A 1 88 ? 19.624 7.373 -33.301 1.00 90.00 88 ILE A O 1
ATOM 741 N N . ILE A 1 89 ? 20.353 7.950 -31.255 1.00 88.69 89 ILE A N 1
ATOM 742 C CA . ILE A 1 89 ? 21.354 8.918 -31.730 1.00 88.69 89 ILE A CA 1
ATOM 743 C C . ILE A 1 89 ? 22.423 8.221 -32.578 1.00 88.69 89 ILE A C 1
ATOM 745 O O . ILE A 1 89 ? 22.768 8.714 -33.649 1.00 88.69 89 ILE A O 1
ATOM 749 N N . VAL A 1 90 ? 22.919 7.060 -32.139 1.00 87.38 90 VAL A N 1
ATOM 750 C CA . VAL A 1 90 ? 23.915 6.280 -32.891 1.00 87.38 90 VAL A CA 1
ATOM 751 C C . VAL A 1 90 ? 23.361 5.844 -34.247 1.00 87.38 90 VAL A C 1
ATOM 753 O O . VAL A 1 90 ? 24.043 6.011 -35.255 1.00 87.38 90 VAL A O 1
ATOM 756 N N . ILE A 1 91 ? 22.121 5.347 -34.298 1.00 83.56 91 ILE A N 1
ATOM 757 C CA . ILE A 1 91 ? 21.459 4.970 -35.558 1.00 83.56 91 ILE A CA 1
ATOM 758 C C . ILE A 1 91 ? 21.287 6.191 -36.465 1.00 83.56 91 ILE A C 1
ATOM 760 O O . ILE A 1 91 ? 21.531 6.107 -37.666 1.00 83.56 91 ILE A O 1
ATOM 764 N N . PHE A 1 92 ? 20.901 7.337 -35.903 1.00 82.94 92 PHE A N 1
ATOM 765 C CA . PHE A 1 92 ? 20.754 8.572 -36.665 1.00 82.94 92 PHE A CA 1
ATOM 766 C C . PHE A 1 92 ? 22.084 9.013 -37.285 1.00 82.94 92 PHE A C 1
ATOM 768 O O . PHE A 1 92 ? 22.128 9.290 -38.478 1.00 82.94 92 PHE A O 1
ATOM 775 N N . ILE A 1 93 ? 23.178 9.010 -36.518 1.00 80.56 93 ILE A N 1
ATOM 776 C CA . ILE A 1 93 ? 24.516 9.340 -37.032 1.00 80.56 93 ILE A CA 1
ATOM 777 C C . ILE A 1 93 ? 24.955 8.327 -38.094 1.00 80.56 93 ILE A C 1
ATOM 779 O O . ILE A 1 93 ? 25.442 8.733 -39.145 1.00 80.56 93 ILE A O 1
ATOM 783 N N . ALA A 1 94 ? 24.749 7.028 -37.859 1.00 75.25 94 ALA A N 1
ATOM 784 C CA . ALA A 1 94 ? 25.087 5.982 -38.822 1.00 75.25 94 ALA A CA 1
ATOM 785 C C . ALA A 1 94 ? 24.328 6.145 -40.149 1.00 75.25 94 ALA A C 1
ATOM 787 O O . ALA A 1 94 ? 24.914 5.957 -41.207 1.00 75.25 94 ALA A O 1
ATOM 788 N N . ASN A 1 95 ? 23.060 6.562 -40.099 1.00 70.12 95 ASN A N 1
ATOM 789 C CA . ASN A 1 95 ? 22.254 6.836 -41.291 1.00 70.12 95 ASN A CA 1
ATOM 790 C C . ASN A 1 95 ? 22.668 8.122 -42.027 1.00 70.12 95 ASN A C 1
ATOM 792 O O . ASN A 1 95 ? 22.429 8.232 -43.226 1.00 70.12 95 ASN A O 1
ATOM 796 N N . GLN A 1 96 ? 23.266 9.093 -41.331 1.00 68.94 96 GLN A N 1
ATOM 797 C CA . GLN A 1 96 ? 23.820 10.312 -41.942 1.00 68.94 96 GLN A CA 1
ATOM 798 C C . GLN A 1 96 ? 25.235 10.092 -42.501 1.00 68.94 96 GLN A C 1
ATOM 800 O O . GLN A 1 96 ? 25.710 10.866 -43.334 1.00 68.94 96 GLN A O 1
ATOM 805 N N . LEU A 1 97 ? 25.928 9.042 -42.050 1.00 61.75 97 LEU A N 1
ATOM 806 C CA . LEU A 1 97 ? 27.237 8.664 -42.560 1.00 61.75 97 LEU A CA 1
ATOM 807 C C . LEU A 1 97 ? 27.047 7.949 -43.906 1.00 61.75 97 LEU A C 1
ATOM 809 O O . LEU A 1 97 ? 26.684 6.776 -43.958 1.00 61.75 97 LEU A O 1
ATOM 813 N N . HIS A 1 98 ? 27.287 8.657 -45.014 1.00 59.38 98 HIS A N 1
ATOM 814 C CA . HIS A 1 98 ? 27.376 8.015 -46.327 1.00 59.38 98 HIS A CA 1
ATOM 815 C C . HIS A 1 98 ? 28.354 6.825 -46.258 1.00 59.38 98 HIS A C 1
ATOM 817 O O . HIS A 1 98 ? 29.417 6.958 -45.639 1.00 59.38 98 HIS A O 1
ATOM 823 N N . PRO A 1 99 ? 28.032 5.672 -46.880 1.00 58.84 99 PRO A N 1
ATOM 824 C CA . PRO A 1 99 ? 28.934 4.528 -46.877 1.00 58.84 99 PRO A CA 1
ATOM 825 C C . PRO A 1 99 ? 30.296 4.956 -47.447 1.00 58.84 99 PRO A C 1
ATOM 827 O O . PRO A 1 99 ? 30.327 5.682 -48.447 1.00 58.84 99 PRO A O 1
ATOM 830 N N . PRO A 1 100 ? 31.424 4.549 -46.834 1.00 55.47 100 PRO A N 1
ATOM 831 C CA . PRO A 1 100 ? 32.741 4.899 -47.346 1.00 55.47 100 PRO A CA 1
ATOM 832 C C . PRO A 1 100 ? 32.880 4.375 -48.780 1.00 55.47 100 PRO A C 1
ATOM 834 O O . PRO A 1 100 ? 32.766 3.176 -49.037 1.00 55.47 100 PRO A O 1
ATOM 837 N N . ILE A 1 101 ? 33.097 5.286 -49.731 1.00 54.66 101 ILE A N 1
ATOM 838 C CA . ILE A 1 101 ? 33.342 4.948 -51.134 1.00 54.66 101 ILE A CA 1
ATOM 839 C C . ILE A 1 101 ? 34.755 4.363 -51.213 1.00 54.66 101 ILE A C 1
ATOM 841 O O . ILE A 1 101 ? 35.747 5.093 -51.245 1.00 54.66 101 ILE A O 1
ATOM 845 N N . TYR A 1 102 ? 34.859 3.035 -51.212 1.00 55.75 102 TYR A N 1
ATOM 846 C CA . TYR A 1 102 ? 36.122 2.344 -51.448 1.00 55.75 102 TYR A CA 1
ATOM 847 C C . TYR A 1 102 ? 36.463 2.405 -52.942 1.00 55.75 102 TYR A C 1
ATOM 849 O O . TYR A 1 102 ? 35.947 1.627 -53.743 1.00 55.75 102 TYR A O 1
ATOM 857 N N . TYR A 1 103 ? 37.345 3.326 -53.333 1.00 48.44 103 TYR A N 1
ATOM 858 C CA . TYR A 1 103 ? 37.936 3.319 -54.671 1.00 48.44 103 TYR A CA 1
ATOM 859 C C . TYR A 1 103 ? 38.954 2.177 -54.773 1.00 48.44 103 TYR A C 1
ATOM 861 O O . TYR A 1 103 ? 40.075 2.283 -54.275 1.00 48.44 103 TYR A O 1
ATOM 869 N N . TYR A 1 104 ? 38.584 1.082 -55.440 1.00 48.56 104 TYR A N 1
ATOM 870 C CA . TYR A 1 104 ? 39.554 0.078 -55.875 1.00 48.56 104 TYR A CA 1
ATOM 871 C C . TYR A 1 104 ? 40.340 0.621 -57.075 1.00 48.56 104 TYR A C 1
ATOM 873 O O . TYR A 1 104 ? 39.798 0.813 -58.162 1.00 48.56 104 TYR A O 1
ATOM 881 N N . ARG A 1 105 ? 41.638 0.872 -56.878 1.00 43.19 105 ARG A N 1
ATOM 882 C CA . ARG A 1 105 ? 42.579 1.207 -57.952 1.00 43.19 105 ARG A CA 1
ATOM 883 C C . ARG A 1 105 ? 42.999 -0.086 -58.653 1.00 43.19 105 ARG A C 1
ATOM 885 O O . ARG A 1 105 ? 43.870 -0.793 -58.154 1.00 43.19 105 ARG A O 1
ATOM 892 N N . ILE A 1 106 ? 42.363 -0.400 -59.778 1.00 53.81 106 ILE A N 1
ATOM 893 C CA . ILE A 1 106 ? 42.797 -1.487 -60.666 1.00 53.81 106 ILE A CA 1
ATOM 894 C C . ILE A 1 106 ? 44.085 -1.020 -61.359 1.00 53.81 106 ILE A C 1
ATOM 896 O O . ILE A 1 106 ? 44.140 0.101 -61.868 1.00 53.81 106 ILE A O 1
ATOM 900 N N . LYS A 1 107 ? 45.133 -1.840 -61.267 1.00 54.19 107 LYS A N 1
ATOM 901 C CA . LYS A 1 107 ? 46.475 -1.590 -61.802 1.00 54.19 107 LYS A CA 1
ATOM 902 C C . LYS A 1 107 ? 46.655 -2.326 -63.121 1.00 54.19 107 LYS A C 1
ATOM 904 O O . LYS A 1 107 ? 46.085 -3.433 -63.227 1.00 54.19 107 LYS A O 1
#

Foldseek 3Di:
DDDPVLLLVLLCLLQPPVPDDPVVSVVSSVVSSVVVVVVCVVPVPDDSVNSNVVRHDPVSSVVRPPPVVVVVVVVVVVVVVVVVVVVVVVVVVVVVDDDPPDDDDDD